Protein AF-A0A3M1S7E0-F1 (afdb_monomer_lite)

Foldseek 3Di:
DDPPWDKDKDFDDDPNDTQKIWIWTDDPLEIETFDIDGDQLPLVRVVVVVVVVCPDPRNVNRPYYDWFKDCPPVSVVVSCVVVPDDDDQDPVNDDDDDPPPDDVCVVVCSNHDIHTPDPPPPD

Structure (mmCIF, N/CA/C/O backbone):
data_AF-A0A3M1S7E0-F1
#
_entry.id   AF-A0A3M1S7E0-F1
#
loop_
_atom_site.group_PDB
_atom_site.id
_atom_site.type_symbol
_atom_site.label_atom_id
_atom_site.label_alt_id
_atom_site.label_comp_id
_atom_site.label_asym_id
_atom_site.label_entity_id
_atom_site.label_seq_id
_atom_site.pdbx_PDB_ins_code
_atom_site.Cartn_x
_atom_site.Cartn_y
_atom_site.Cartn_z
_atom_site.occupancy
_atom_site.B_iso_or_equiv
_atom_site.auth_seq_id
_atom_site.auth_comp_id
_atom_site.auth_asym_id
_atom_site.auth_atom_id
_atom_site.pdbx_PDB_model_num
ATOM 1 N N . LYS A 1 1 ? -11.035 -22.600 14.770 1.00 43.50 1 LYS A N 1
ATOM 2 C CA . LYS A 1 1 ? -11.452 -21.224 15.141 1.00 43.50 1 LYS A CA 1
ATOM 3 C C . LYS A 1 1 ? -10.585 -20.307 14.286 1.00 43.50 1 LYS A C 1
ATOM 5 O O . LYS A 1 1 ? -9.377 -20.382 14.447 1.00 43.50 1 LYS A O 1
ATOM 10 N N . ARG A 1 2 ? -11.151 -19.651 13.264 1.00 46.09 2 ARG A N 1
ATOM 11 C CA . ARG A 1 2 ? -10.384 -18.838 12.294 1.00 46.09 2 ARG A CA 1
ATOM 12 C C . ARG A 1 2 ? -9.802 -17.605 13.009 1.00 46.09 2 ARG A C 1
ATOM 14 O O . ARG A 1 2 ? -10.379 -17.224 14.028 1.00 46.09 2 ARG A O 1
ATOM 21 N N . PRO A 1 3 ? -8.715 -16.969 12.542 1.00 56.56 3 PRO A N 1
ATOM 22 C CA . PRO A 1 3 ? -8.311 -15.691 13.110 1.00 56.56 3 PRO A CA 1
ATOM 23 C C . PRO A 1 3 ? -9.375 -14.651 12.729 1.00 56.56 3 PRO A C 1
ATOM 25 O O . PRO A 1 3 ? -9.533 -14.319 11.557 1.00 56.56 3 PRO A O 1
ATOM 28 N N . ASP A 1 4 ? -10.135 -14.163 13.711 1.00 69.06 4 ASP A N 1
ATOM 29 C CA . ASP A 1 4 ? -11.241 -13.201 13.562 1.00 69.06 4 ASP A CA 1
ATOM 30 C C . ASP A 1 4 ? -10.739 -11.773 13.243 1.00 69.06 4 ASP A C 1
ATOM 32 O O . ASP A 1 4 ? -11.084 -10.793 13.907 1.00 69.06 4 ASP A O 1
ATOM 36 N N . ARG A 1 5 ? -9.863 -11.624 12.245 1.00 82.62 5 ARG A N 1
ATOM 37 C CA . ARG A 1 5 ? -9.345 -10.315 11.837 1.00 82.62 5 ARG A CA 1
ATOM 38 C C . ARG A 1 5 ? -10.363 -9.603 10.949 1.00 82.62 5 ARG A C 1
ATOM 40 O O . ARG A 1 5 ? -10.848 -10.144 9.957 1.00 82.62 5 ARG A O 1
ATOM 47 N N . LYS A 1 6 ? -10.669 -8.346 11.284 1.00 88.31 6 LYS A N 1
ATOM 48 C CA . LYS A 1 6 ? -11.485 -7.475 10.432 1.00 88.31 6 LYS A CA 1
ATOM 49 C C . LYS A 1 6 ? -10.600 -6.809 9.383 1.00 88.31 6 LYS A C 1
ATOM 51 O O . LYS A 1 6 ? -9.948 -5.802 9.664 1.00 88.31 6 LYS A O 1
ATOM 56 N N . TYR A 1 7 ? -10.598 -7.381 8.188 1.00 90.44 7 TYR A N 1
ATOM 57 C CA . TYR A 1 7 ? -9.869 -6.846 7.045 1.00 90.44 7 TYR A CA 1
ATOM 58 C C . TYR A 1 7 ? -10.616 -5.685 6.381 1.00 90.44 7 TYR A C 1
ATOM 60 O O . TYR A 1 7 ? -11.847 -5.647 6.342 1.00 90.44 7 TYR A O 1
ATOM 68 N N . ILE A 1 8 ? -9.849 -4.747 5.834 1.00 94.00 8 ILE A N 1
ATOM 69 C CA . ILE A 1 8 ? -10.311 -3.645 4.994 1.00 94.00 8 ILE A CA 1
ATOM 70 C C . ILE A 1 8 ? -9.594 -3.797 3.656 1.00 94.00 8 ILE A C 1
ATOM 72 O O . ILE A 1 8 ? -8.381 -3.617 3.580 1.00 94.00 8 ILE A O 1
ATOM 76 N N . SER A 1 9 ? -10.344 -4.152 2.616 1.00 95.06 9 SER A N 1
ATOM 77 C CA . SER A 1 9 ? -9.838 -4.211 1.245 1.00 95.06 9 SER A CA 1
ATOM 78 C C . SER A 1 9 ? -10.225 -2.934 0.513 1.00 95.06 9 SER A C 1
ATOM 80 O O . SER A 1 9 ? -11.377 -2.503 0.576 1.00 95.06 9 SER A O 1
ATOM 82 N N . LEU A 1 10 ? -9.254 -2.314 -0.148 1.00 96.75 10 LEU A N 1
ATOM 83 C CA . LEU A 1 10 ? -9.426 -1.069 -0.881 1.00 96.75 10 LEU A CA 1
ATOM 84 C C . LEU A 1 10 ? -8.827 -1.209 -2.272 1.00 96.75 10 LEU A C 1
ATOM 86 O O . LEU A 1 10 ? -7.788 -1.839 -2.451 1.00 96.75 10 LEU A O 1
ATOM 90 N N . SER A 1 11 ? -9.470 -0.583 -3.251 1.00 97.06 11 SER A N 1
ATOM 91 C CA . SER A 1 11 ? -8.967 -0.454 -4.617 1.00 97.06 11 SER A CA 1
ATOM 92 C C . SER A 1 11 ? -8.984 1.013 -5.020 1.00 97.06 11 SER A C 1
ATOM 94 O O . SER A 1 11 ? -9.922 1.736 -4.686 1.00 97.06 11 SER A O 1
ATOM 96 N N . VAL A 1 12 ? -7.961 1.450 -5.750 1.00 96.75 12 VAL A N 1
ATOM 97 C CA . VAL A 1 12 ? -7.8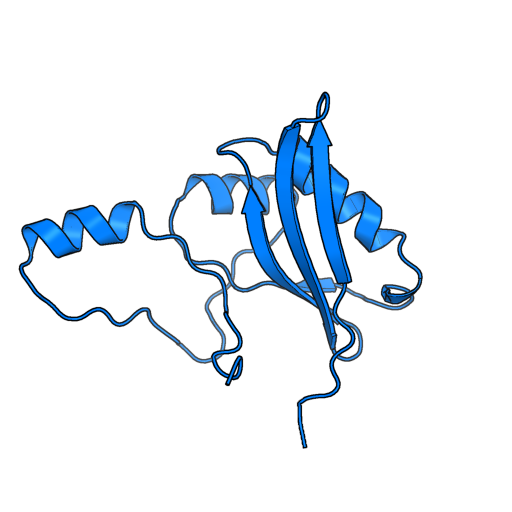92 2.793 -6.333 1.00 96.75 12 VAL A CA 1
ATOM 98 C C . VAL A 1 12 ? -8.188 2.689 -7.817 1.00 96.75 12 VAL A C 1
ATOM 100 O O . VAL A 1 12 ? -7.537 1.928 -8.537 1.00 96.75 12 VAL A O 1
ATOM 103 N N . LEU A 1 13 ? -9.169 3.467 -8.269 1.00 96.12 13 LEU A N 1
ATOM 104 C CA . LEU A 1 13 ? -9.548 3.550 -9.671 1.00 96.12 13 LEU A CA 1
ATOM 105 C C . LEU A 1 13 ? -9.175 4.913 -10.247 1.00 96.12 13 LEU A C 1
ATOM 107 O O . LEU A 1 13 ? -9.367 5.948 -9.611 1.00 96.12 13 LEU A O 1
ATOM 111 N N . LYS A 1 14 ? -8.707 4.920 -11.495 1.00 93.06 14 LYS A N 1
ATOM 112 C CA . LYS A 1 14 ? -8.509 6.134 -12.290 1.00 93.06 14 LYS A CA 1
ATOM 113 C C . LYS A 1 14 ? -9.181 5.927 -13.634 1.00 93.06 14 LYS A C 1
ATOM 115 O O . LYS A 1 14 ? -8.805 5.024 -14.367 1.00 93.06 14 LYS A O 1
ATOM 120 N N . ARG A 1 15 ? -10.180 6.761 -13.949 1.00 92.81 15 ARG A N 1
ATOM 121 C CA . ARG A 1 15 ? -10.978 6.648 -15.189 1.00 92.81 15 ARG A CA 1
ATOM 122 C C . ARG A 1 15 ? -11.558 5.236 -15.392 1.00 92.81 15 ARG A C 1
ATOM 124 O O . ARG A 1 15 ? -11.473 4.682 -16.478 1.00 92.81 15 ARG A O 1
ATOM 131 N N . SER A 1 16 ? -12.121 4.666 -14.326 1.00 92.19 16 SER A N 1
ATOM 132 C CA . SER A 1 16 ? -12.710 3.315 -14.300 1.00 92.19 16 SER A CA 1
ATOM 133 C C . SER A 1 16 ? -11.727 2.147 -14.470 1.00 92.19 16 SER A C 1
ATOM 135 O O . SER A 1 16 ? -12.163 1.002 -14.519 1.00 92.19 16 SER A O 1
ATOM 137 N N . GLU A 1 17 ? -10.416 2.397 -14.481 1.00 94.31 17 GLU A N 1
ATOM 138 C CA . GLU A 1 17 ? -9.386 1.353 -14.468 1.00 94.31 17 GLU A CA 1
ATOM 139 C C . GLU A 1 17 ? -8.789 1.190 -13.068 1.00 94.31 17 GLU A C 1
ATOM 141 O O . GLU A 1 17 ? -8.495 2.182 -12.394 1.00 94.31 17 GLU A O 1
ATOM 146 N N . ILE A 1 18 ? -8.568 -0.054 -12.634 1.00 95.06 18 ILE A N 1
ATOM 147 C CA . ILE A 1 18 ? -7.896 -0.350 -11.362 1.00 95.06 18 ILE A CA 1
ATOM 148 C C . ILE A 1 18 ? -6.408 -0.020 -11.498 1.00 95.06 18 ILE A C 1
ATOM 150 O O . ILE A 1 18 ? -5.705 -0.577 -12.338 1.00 95.06 18 ILE A O 1
ATOM 154 N N . ARG A 1 19 ? -5.924 0.877 -10.638 1.00 96.56 19 ARG A N 1
ATOM 155 C CA . ARG A 1 19 ? -4.516 1.303 -10.569 1.00 96.56 19 ARG A CA 1
ATOM 156 C C . ARG A 1 19 ? -3.747 0.611 -9.457 1.00 96.56 19 ARG A C 1
ATOM 158 O O . ARG A 1 19 ? -2.522 0.527 -9.507 1.00 96.56 19 ARG A O 1
ATOM 165 N N . GLY A 1 20 ? -4.467 0.103 -8.468 1.00 95.50 20 GLY A N 1
ATOM 166 C CA . GLY A 1 20 ? -3.917 -0.738 -7.428 1.00 95.50 20 GLY A CA 1
ATOM 167 C C . GLY A 1 20 ? -4.950 -1.109 -6.382 1.00 95.50 20 GLY A C 1
ATOM 168 O O . GLY A 1 20 ? -6.068 -0.589 -6.378 1.00 95.50 20 GLY A O 1
ATOM 169 N N . TRP A 1 21 ? -4.562 -2.015 -5.500 1.00 96.44 21 TRP A N 1
ATOM 170 C CA . TRP A 1 21 ? -5.364 -2.456 -4.374 1.00 96.44 21 TRP A CA 1
ATOM 171 C C . TRP A 1 21 ? -4.471 -2.797 -3.187 1.00 96.44 21 TRP A C 1
ATOM 173 O O . TRP A 1 21 ? -3.286 -3.091 -3.347 1.00 96.44 21 TRP A O 1
ATOM 183 N N . SER A 1 22 ? -5.062 -2.750 -1.998 1.00 95.81 22 SER A N 1
ATOM 184 C CA . SER A 1 22 ? -4.401 -3.111 -0.751 1.00 95.81 22 SER A CA 1
ATOM 185 C C . SER A 1 22 ? -5.373 -3.744 0.230 1.00 95.81 22 SER A C 1
ATOM 187 O O . SER A 1 22 ? -6.572 -3.448 0.223 1.00 95.81 22 SER A O 1
ATOM 189 N N . VAL A 1 23 ? -4.831 -4.562 1.123 1.00 94.31 23 VAL A N 1
ATOM 190 C CA . VAL A 1 23 ? -5.534 -5.126 2.271 1.00 94.31 23 VAL A CA 1
ATOM 191 C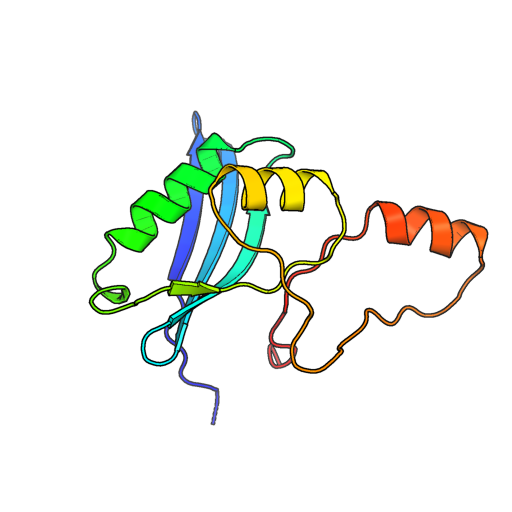 C . VAL A 1 23 ? -4.875 -4.639 3.553 1.00 94.31 23 VAL A C 1
ATOM 193 O O . VAL A 1 23 ? -3.658 -4.709 3.725 1.00 94.31 23 VAL A O 1
ATOM 196 N N . PHE A 1 24 ? -5.708 -4.165 4.473 1.00 94.25 24 PHE A N 1
ATOM 197 C CA . PHE A 1 24 ? -5.291 -3.714 5.790 1.00 94.25 24 PHE A CA 1
ATOM 198 C C . PHE A 1 24 ? -6.039 -4.469 6.878 1.00 94.25 24 PHE A C 1
ATOM 200 O O . PHE A 1 24 ? -7.199 -4.843 6.703 1.00 94.25 24 PHE A O 1
ATOM 207 N N . TYR A 1 25 ? -5.416 -4.625 8.035 1.00 92.94 25 TYR A N 1
ATOM 208 C CA . TYR A 1 25 ? -6.108 -5.007 9.260 1.00 92.94 25 TYR A CA 1
ATOM 209 C C . TYR A 1 25 ? -5.477 -4.296 10.451 1.00 92.94 25 TYR A C 1
ATOM 211 O O . TYR A 1 25 ? -4.332 -3.853 10.406 1.00 92.94 25 TYR A O 1
ATOM 219 N N . ARG A 1 26 ? -6.243 -4.147 11.529 1.00 92.38 26 ARG A N 1
ATOM 220 C CA . ARG A 1 26 ? -5.748 -3.519 12.753 1.00 92.38 26 ARG A CA 1
ATOM 221 C C . ARG A 1 26 ? -5.169 -4.565 13.697 1.00 92.38 26 ARG A C 1
ATOM 223 O O . ARG A 1 26 ? -5.814 -5.579 13.952 1.00 92.38 26 ARG A O 1
ATOM 230 N N . GLU A 1 27 ? -4.020 -4.255 14.281 1.00 91.00 27 GLU A N 1
ATOM 231 C CA . GLU A 1 27 ? -3.397 -5.031 15.351 1.00 91.00 27 GLU A CA 1
ATOM 232 C C . GLU A 1 27 ? -2.994 -4.070 16.479 1.00 91.00 27 GLU A C 1
ATOM 234 O O . GLU A 1 27 ? -2.027 -3.321 16.374 1.00 91.00 27 GLU A O 1
ATOM 239 N N . GLY A 1 28 ? -3.809 -4.008 17.54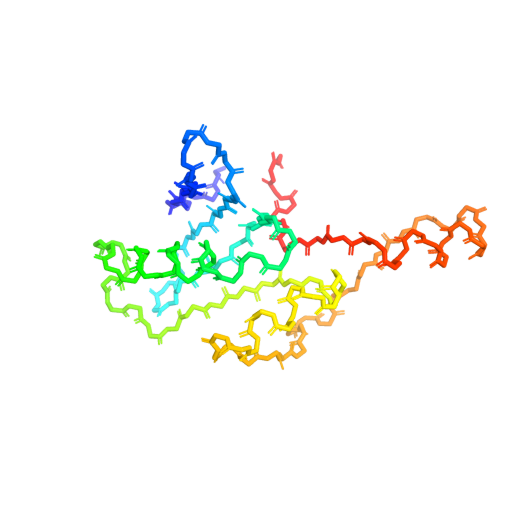0 1.00 91.38 28 GLY A N 1
ATOM 240 C CA . GLY A 1 28 ? -3.597 -3.077 18.653 1.00 91.38 28 GLY A CA 1
ATOM 241 C C . GLY A 1 28 ? -3.660 -1.601 18.237 1.00 91.38 28 GLY A C 1
ATOM 242 O O . GLY A 1 28 ? -4.707 -1.097 17.815 1.00 91.38 28 GLY A O 1
ATOM 243 N N . ASP A 1 29 ? -2.544 -0.898 18.401 1.00 94.25 29 ASP A N 1
ATOM 244 C CA . ASP A 1 29 ? -2.325 0.504 18.031 1.00 94.25 29 ASP A CA 1
ATOM 245 C C . ASP A 1 29 ? -1.662 0.663 16.653 1.00 94.25 29 ASP A C 1
ATOM 247 O O . ASP A 1 29 ? -1.265 1.769 16.281 1.00 94.25 29 ASP A O 1
ATOM 251 N N . LYS A 1 30 ? -1.557 -0.420 15.881 1.00 94.06 30 LYS A N 1
ATOM 252 C CA . LYS A 1 30 ? -0.970 -0.428 14.545 1.00 94.06 30 LYS A CA 1
ATOM 253 C C . LYS A 1 30 ? -1.995 -0.795 13.487 1.00 94.06 30 LYS A C 1
ATOM 255 O O . LYS A 1 30 ? -2.935 -1.561 13.727 1.00 94.06 30 LYS A O 1
ATOM 260 N N . LEU A 1 31 ? -1.788 -0.265 12.290 1.00 95.06 31 LEU A N 1
ATOM 261 C CA . LEU A 1 31 ? -2.449 -0.745 11.089 1.00 95.06 31 LEU A CA 1
ATOM 262 C C . LEU A 1 31 ? -1.448 -1.568 10.287 1.00 95.06 31 LEU A C 1
ATOM 264 O O . LEU A 1 31 ? -0.449 -1.037 9.806 1.00 95.06 31 LEU A O 1
ATOM 268 N N . VAL A 1 32 ? -1.734 -2.852 10.126 1.00 93.69 32 VAL A N 1
ATOM 269 C CA . VAL A 1 32 ? -0.936 -3.725 9.279 1.00 93.69 32 VAL A CA 1
ATOM 270 C C . VAL A 1 32 ? -1.425 -3.588 7.845 1.00 93.69 32 VAL A C 1
ATOM 272 O O . VAL A 1 32 ? -2.599 -3.812 7.548 1.00 93.69 32 VAL A O 1
ATOM 275 N N . TRP A 1 33 ? -0.511 -3.213 6.962 1.00 94.25 33 TRP A N 1
ATOM 276 C CA . TRP A 1 33 ? -0.655 -3.254 5.520 1.00 94.25 33 TRP A CA 1
ATOM 277 C C . TRP A 1 33 ? -0.113 -4.599 5.035 1.00 94.25 33 TRP A C 1
ATOM 279 O O . TRP A 1 33 ? 1.097 -4.821 5.004 1.00 94.25 33 TRP A O 1
ATOM 289 N N . GLY A 1 34 ? -1.034 -5.518 4.750 1.00 90.69 34 GLY A N 1
ATOM 290 C CA . GLY A 1 34 ? -0.713 -6.857 4.266 1.00 90.69 34 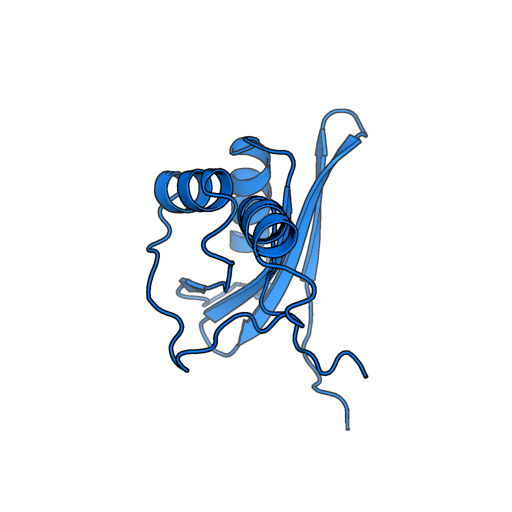GLY A CA 1
ATOM 291 C C . GLY A 1 34 ? -0.419 -6.818 2.774 1.00 90.69 34 GLY A C 1
ATOM 292 O O . GLY A 1 34 ? 0.594 -6.274 2.336 1.00 90.69 34 GLY A O 1
ATOM 293 N N . ASP A 1 35 ? -1.336 -7.367 1.986 1.00 89.31 35 ASP A N 1
ATOM 294 C CA . ASP A 1 35 ? -1.183 -7.398 0.539 1.00 89.31 35 ASP A CA 1
ATOM 295 C C . ASP A 1 35 ? -1.365 -6.014 -0.084 1.00 89.31 35 ASP A C 1
ATOM 297 O O . ASP A 1 35 ? -2.189 -5.199 0.342 1.00 89.31 35 ASP A O 1
ATOM 301 N N . ALA A 1 36 ? -0.572 -5.758 -1.115 1.00 92.06 36 ALA A N 1
ATOM 302 C CA . ALA A 1 36 ? -0.573 -4.537 -1.897 1.00 92.06 36 ALA A CA 1
ATOM 303 C C . ALA A 1 36 ? -0.223 -4.911 -3.330 1.00 92.06 36 ALA A C 1
ATOM 305 O O . ALA A 1 36 ? 0.652 -5.740 -3.535 1.00 92.06 36 ALA A O 1
ATOM 306 N N . LEU A 1 37 ? -0.858 -4.301 -4.322 1.00 91.94 37 LEU A N 1
ATOM 307 C CA . LEU A 1 37 ? -0.426 -4.398 -5.711 1.00 91.94 37 LEU A CA 1
ATOM 308 C C . LEU A 1 37 ? -0.799 -3.108 -6.422 1.00 91.94 37 LEU A C 1
ATOM 310 O O . LEU A 1 37 ? -1.966 -2.732 -6.458 1.00 91.94 37 LEU A O 1
ATOM 314 N N . PHE A 1 38 ? 0.191 -2.441 -7.005 1.00 93.62 38 PHE A N 1
ATOM 315 C CA . PHE A 1 38 ? 0.011 -1.162 -7.685 1.00 93.62 38 PHE A CA 1
ATOM 316 C C . PHE A 1 38 ? 0.664 -1.185 -9.051 1.00 93.62 38 PHE A C 1
ATOM 318 O O . PHE A 1 38 ? 1.659 -1.877 -9.282 1.00 93.62 38 PHE A O 1
ATOM 325 N N . GLN A 1 39 ? 0.135 -0.366 -9.951 1.00 92.56 39 GLN A N 1
ATOM 326 C CA . GLN A 1 39 ? 0.800 -0.093 -11.204 1.00 92.56 39 GLN A CA 1
ATOM 327 C C . GLN A 1 39 ? 2.189 0.502 -10.948 1.00 92.56 39 GLN A C 1
ATOM 329 O O . GLN A 1 39 ? 2.376 1.401 -10.126 1.00 92.56 39 GLN A O 1
ATOM 334 N N . ARG A 1 40 ? 3.182 -0.012 -11.679 1.00 91.69 40 ARG A N 1
ATOM 335 C CA . ARG A 1 40 ? 4.583 0.395 -11.547 1.00 91.69 40 ARG A CA 1
ATOM 336 C C . ARG A 1 40 ? 4.726 1.917 -11.636 1.00 91.69 40 ARG A C 1
ATOM 338 O O . ARG A 1 40 ? 4.346 2.519 -12.636 1.00 91.69 40 ARG A O 1
ATOM 345 N N . GLY A 1 41 ? 5.339 2.508 -10.611 1.00 88.94 41 GLY A N 1
ATOM 346 C CA . GLY A 1 41 ? 5.623 3.946 -10.549 1.00 88.94 41 GLY A CA 1
ATOM 347 C C . GLY A 1 41 ? 4.433 4.832 -10.162 1.00 88.94 41 GLY A C 1
ATOM 348 O O . GLY A 1 41 ? 4.609 6.043 -10.043 1.00 88.94 41 GLY A O 1
ATOM 349 N N . ASP A 1 42 ? 3.248 4.264 -9.926 1.00 93.62 42 ASP A N 1
ATOM 350 C CA . ASP A 1 42 ? 2.034 5.012 -9.584 1.00 93.62 42 ASP A CA 1
ATOM 351 C C . ASP A 1 42 ? 2.024 5.418 -8.100 1.00 93.62 42 ASP A C 1
ATOM 353 O O . ASP A 1 42 ? 1.326 4.847 -7.264 1.00 93.62 42 ASP A O 1
ATOM 357 N N . THR A 1 43 ? 2.862 6.403 -7.764 1.00 96.06 43 THR A N 1
ATOM 358 C CA . THR A 1 43 ? 2.979 6.935 -6.393 1.00 96.06 43 THR A CA 1
ATOM 359 C C . THR A 1 43 ? 1.660 7.541 -5.915 1.00 96.06 43 THR A C 1
ATOM 361 O O . THR A 1 43 ? 1.298 7.378 -4.753 1.00 96.06 43 THR A O 1
ATOM 364 N N . ASP A 1 44 ? 0.924 8.205 -6.808 1.00 96.25 44 ASP A N 1
ATOM 365 C CA . ASP A 1 44 ? -0.313 8.907 -6.465 1.00 96.25 44 ASP A CA 1
ATOM 366 C C . ASP A 1 44 ? -1.383 7.937 -5.964 1.00 96.25 44 ASP A C 1
ATOM 368 O O . ASP A 1 44 ? -2.013 8.197 -4.943 1.00 96.25 44 ASP A O 1
ATOM 372 N N . SER A 1 45 ? -1.540 6.783 -6.621 1.00 96.38 45 SER A N 1
ATOM 373 C CA . SER A 1 45 ? -2.508 5.767 -6.191 1.00 96.38 45 SER A CA 1
ATOM 374 C C . SER A 1 45 ? -2.163 5.184 -4.818 1.00 96.38 45 SER A C 1
ATOM 376 O O . SER A 1 45 ? -3.056 4.908 -4.016 1.00 96.38 45 SER A O 1
ATOM 378 N N . VAL A 1 46 ? -0.872 5.040 -4.510 1.00 96.69 46 VAL A N 1
ATOM 379 C CA . VAL A 1 46 ? -0.419 4.606 -3.182 1.00 96.69 46 VAL A CA 1
ATOM 380 C C . VAL A 1 46 ? -0.719 5.671 -2.126 1.00 96.69 46 VAL A C 1
ATOM 382 O O . VAL A 1 46 ? -1.223 5.363 -1.049 1.00 96.69 46 VAL A O 1
ATOM 385 N N . VAL A 1 47 ? -0.456 6.942 -2.426 1.00 96.88 47 VAL A N 1
ATOM 386 C CA . VAL A 1 47 ? -0.776 8.042 -1.507 1.00 96.88 47 VAL A CA 1
ATOM 387 C C . VAL A 1 47 ? -2.283 8.144 -1.279 1.00 96.88 47 VAL A C 1
ATOM 389 O O . VAL A 1 47 ? -2.709 8.373 -0.149 1.00 96.88 47 VAL A O 1
ATOM 392 N N . GLU A 1 48 ? -3.096 7.942 -2.315 1.00 96.88 48 GLU A N 1
ATOM 393 C CA . GLU A 1 48 ? -4.553 8.031 -2.217 1.00 96.88 48 GLU A CA 1
ATOM 394 C C . GLU A 1 48 ? -5.131 6.957 -1.293 1.00 96.88 48 GLU A C 1
ATOM 396 O O . GLU A 1 48 ? -5.912 7.274 -0.393 1.00 96.88 48 GLU A O 1
ATOM 401 N N . ILE A 1 49 ? -4.697 5.697 -1.446 1.00 96.88 49 ILE A N 1
ATOM 402 C CA . ILE A 1 49 ? -5.172 4.613 -0.575 1.00 96.88 49 ILE A CA 1
ATOM 403 C C . ILE A 1 49 ? -4.769 4.867 0.881 1.00 96.88 49 ILE A C 1
ATOM 405 O O . ILE A 1 49 ? -5.563 4.638 1.795 1.00 96.88 49 ILE A O 1
ATOM 409 N N . LEU A 1 50 ? -3.554 5.388 1.096 1.00 96.69 50 LEU A N 1
ATOM 410 C CA . LEU A 1 50 ? -3.032 5.685 2.426 1.00 96.69 50 LEU A CA 1
ATOM 411 C C . LEU A 1 50 ? -3.755 6.871 3.065 1.00 96.69 50 LEU A C 1
ATOM 413 O O . LEU A 1 50 ? -4.079 6.831 4.253 1.00 96.69 50 LEU A O 1
ATOM 417 N N . ARG A 1 51 ? -4.071 7.908 2.285 1.00 95.81 51 ARG A N 1
ATOM 418 C CA . ARG A 1 51 ? -4.888 9.037 2.740 1.00 95.81 51 ARG A CA 1
ATOM 419 C C . ARG A 1 51 ? -6.276 8.561 3.153 1.00 95.81 51 ARG A C 1
ATOM 421 O O . ARG A 1 51 ? -6.726 8.891 4.250 1.00 95.81 51 ARG A O 1
ATOM 428 N N . TYR A 1 52 ? -6.922 7.752 2.313 1.00 96.56 52 TYR A N 1
ATOM 429 C CA . TYR A 1 52 ? -8.243 7.209 2.608 1.00 96.56 52 TYR A CA 1
ATOM 430 C C . TYR A 1 52 ? -8.225 6.379 3.896 1.00 96.56 52 TYR A C 1
ATOM 432 O O . TYR A 1 52 ? -8.989 6.666 4.822 1.00 96.56 52 TYR A O 1
ATOM 440 N N . ILE A 1 53 ? -7.321 5.397 4.007 1.00 96.19 53 ILE A N 1
ATOM 441 C CA . ILE A 1 53 ? -7.294 4.507 5.175 1.00 96.19 53 ILE A CA 1
ATOM 442 C C . ILE A 1 53 ? -6.945 5.265 6.463 1.00 96.19 53 ILE A C 1
ATOM 444 O O . ILE A 1 53 ? -7.504 4.969 7.516 1.00 96.19 53 ILE A O 1
ATOM 448 N N . SER A 1 54 ? -6.114 6.307 6.385 1.00 93.75 54 SER A N 1
ATOM 449 C CA . SER A 1 54 ? -5.769 7.152 7.540 1.00 93.75 54 SER A CA 1
ATOM 450 C C . SER A 1 54 ? -6.970 7.918 8.105 1.00 93.75 54 SER A C 1
ATOM 452 O O . SER A 1 54 ? -6.985 8.247 9.286 1.00 93.75 54 SER A O 1
ATOM 454 N N . SER A 1 55 ? -7.995 8.175 7.286 1.00 94.00 55 SER A N 1
ATOM 455 C CA . SER A 1 55 ? -9.258 8.797 7.716 1.00 94.00 55 SER A CA 1
ATOM 456 C C . SER A 1 55 ? -10.343 7.787 8.118 1.00 94.00 55 SER A C 1
ATOM 458 O O . SER A 1 55 ? -11.405 8.168 8.611 1.00 94.00 55 SER A O 1
ATOM 460 N N . HIS A 1 56 ? -10.098 6.492 7.910 1.00 94.62 56 HIS A N 1
ATOM 461 C CA . HIS A 1 56 ? -11.093 5.449 8.120 1.00 94.62 56 HIS A CA 1
ATOM 462 C C . HIS A 1 56 ? -11.390 5.251 9.621 1.00 94.62 56 HIS A C 1
ATOM 464 O O . HIS A 1 56 ? -10.463 5.145 10.417 1.00 94.62 56 HIS A O 1
ATOM 470 N N . PRO A 1 57 ? -12.650 5.075 10.064 1.00 92.62 57 PRO A N 1
ATOM 471 C CA . PRO A 1 57 ? -12.967 4.915 11.492 1.00 92.62 57 PRO A CA 1
ATOM 472 C C . PRO A 1 57 ? -12.182 3.802 12.211 1.00 92.62 57 PRO A C 1
ATOM 474 O O . PRO A 1 57 ? -11.840 3.924 13.386 1.00 92.62 57 PRO A O 1
ATOM 477 N N . HIS A 1 58 ? -11.848 2.725 11.495 1.00 87.62 58 HIS A N 1
ATOM 478 C CA . HIS A 1 58 ? -11.032 1.624 12.024 1.00 87.62 58 HIS A CA 1
ATOM 479 C C . HIS A 1 58 ? -9.584 2.000 12.368 1.00 87.62 58 HIS A C 1
ATOM 481 O O . HIS A 1 58 ? -8.974 1.299 13.177 1.00 87.62 58 HIS A O 1
ATOM 487 N N . THR A 1 59 ? -9.054 3.102 11.835 1.00 91.62 59 THR A N 1
ATOM 488 C CA . THR A 1 59 ? -7.694 3.579 12.125 1.00 91.62 59 THR A CA 1
ATOM 489 C C . THR A 1 59 ? -7.644 4.603 13.256 1.00 91.62 59 THR A C 1
ATOM 491 O O . THR A 1 59 ? -6.564 5.055 13.631 1.00 91.62 59 THR A O 1
ATOM 494 N N . LYS A 1 60 ? -8.777 4.923 13.901 1.00 93.44 60 LYS A N 1
ATOM 495 C CA . LYS A 1 60 ? -8.781 5.809 15.072 1.00 93.44 60 LYS A CA 1
ATOM 496 C C . LYS A 1 60 ? -7.883 5.250 16.185 1.00 93.44 60 LYS A C 1
ATOM 498 O O . LYS A 1 60 ? -8.109 4.143 16.684 1.00 93.44 60 LYS A O 1
ATOM 503 N N . GLY A 1 61 ? -6.889 6.038 16.592 1.00 94.62 61 GLY A N 1
ATOM 504 C CA . GLY A 1 61 ? -5.910 5.665 17.617 1.00 94.62 61 GLY A CA 1
ATOM 505 C C . GLY A 1 61 ? -4.763 4.780 17.118 1.00 94.62 61 GLY A C 1
ATOM 506 O O . GLY A 1 61 ? -3.971 4.323 17.935 1.00 94.62 61 GLY A O 1
ATOM 507 N N . VAL A 1 62 ? -4.667 4.529 15.809 1.00 96.31 62 VAL A N 1
ATOM 508 C CA . VAL A 1 62 ? -3.474 3.922 15.211 1.00 96.31 62 VAL A CA 1
ATOM 509 C C . VAL A 1 62 ? -2.322 4.929 15.248 1.00 96.31 62 VAL A C 1
ATOM 511 O O . VAL A 1 62 ? -2.505 6.092 14.894 1.00 96.31 62 VAL A O 1
ATOM 514 N N . ARG A 1 63 ? -1.135 4.485 15.669 1.00 96.12 63 ARG A N 1
ATOM 515 C CA . ARG A 1 63 ? 0.088 5.302 15.734 1.00 96.12 63 ARG A CA 1
ATOM 516 C C . ARG A 1 63 ? 0.986 5.147 14.513 1.00 96.12 63 ARG A C 1
ATOM 518 O O . ARG A 1 63 ? 1.728 6.069 14.191 1.00 96.12 63 ARG A O 1
ATOM 525 N N . CYS A 1 64 ? 0.944 3.992 13.855 1.00 94.69 64 CYS A N 1
ATOM 526 C CA . CYS A 1 64 ? 1.748 3.721 12.671 1.00 94.69 64 CYS A CA 1
ATOM 527 C C . CYS A 1 64 ? 1.065 2.736 11.719 1.00 94.69 64 CYS A C 1
ATOM 529 O O . CYS A 1 64 ? 0.216 1.932 12.114 1.00 94.69 64 CYS A O 1
ATOM 531 N N . ILE A 1 65 ? 1.476 2.811 10.455 1.00 95.12 65 ILE A N 1
ATOM 532 C CA . ILE A 1 65 ? 1.191 1.803 9.441 1.00 95.12 65 ILE A CA 1
ATOM 533 C C . ILE A 1 65 ? 2.479 1.011 9.242 1.00 95.12 65 ILE A C 1
ATOM 535 O O . ILE A 1 65 ? 3.528 1.606 9.002 1.00 95.12 65 ILE A O 1
ATOM 539 N N . GLU A 1 66 ? 2.404 -0.310 9.339 1.00 93.50 66 GLU A N 1
ATOM 540 C CA . GLU A 1 66 ? 3.534 -1.200 9.068 1.00 93.50 66 GLU A CA 1
ATOM 541 C C . GLU A 1 66 ? 3.140 -2.251 8.040 1.00 93.50 66 GLU A C 1
ATOM 543 O O . GLU A 1 66 ? 1.987 -2.664 7.976 1.00 93.50 66 GLU A O 1
ATOM 548 N N . GLY A 1 67 ? 4.086 -2.671 7.213 1.00 90.56 67 GLY A N 1
ATOM 549 C CA . GLY A 1 67 ? 3.845 -3.647 6.165 1.00 90.56 67 GLY A CA 1
ATOM 550 C C . GLY A 1 67 ? 5.119 -4.395 5.833 1.00 90.56 67 GLY A C 1
ATOM 551 O O . GLY A 1 67 ? 6.224 -3.941 6.134 1.00 90.56 67 GLY A O 1
ATOM 552 N N . TRP A 1 68 ? 4.947 -5.558 5.227 1.00 87.81 68 TRP A N 1
ATOM 553 C CA . TRP A 1 68 ? 6.035 -6.478 4.940 1.00 87.81 68 TRP A CA 1
ATOM 554 C C . TRP A 1 68 ? 6.073 -6.707 3.443 1.00 87.81 68 TRP A C 1
ATOM 556 O O . TRP A 1 68 ? 5.256 -7.445 2.889 1.00 87.81 68 TRP A O 1
ATOM 566 N N . PHE A 1 69 ? 7.021 -6.038 2.804 1.00 85.81 69 PHE A N 1
ATOM 567 C CA . PHE A 1 69 ? 7.201 -6.071 1.366 1.00 85.81 69 PHE A CA 1
ATOM 568 C C . PHE A 1 69 ? 8.575 -6.627 1.046 1.00 85.81 69 PHE A C 1
ATOM 570 O O . PHE A 1 69 ? 9.559 -6.337 1.730 1.00 85.81 69 PHE A O 1
ATOM 577 N N . SER A 1 70 ? 8.643 -7.421 -0.012 1.00 78.19 70 SER A N 1
ATOM 578 C CA . SER A 1 70 ? 9.909 -7.874 -0.552 1.00 78.19 70 SER A CA 1
ATOM 579 C C . SER A 1 70 ? 10.788 -6.699 -0.983 1.00 78.19 70 SER A C 1
ATOM 581 O O . SER A 1 70 ? 10.308 -5.684 -1.482 1.00 78.19 70 SER A O 1
ATOM 583 N N . GLU A 1 71 ? 12.110 -6.862 -0.863 1.00 77.69 71 GLU A N 1
ATOM 584 C CA . GLU A 1 71 ? 13.083 -5.858 -1.329 1.00 77.69 71 GLU A CA 1
ATOM 585 C C . GLU A 1 71 ? 12.957 -5.574 -2.841 1.00 77.69 71 GLU A C 1
ATOM 587 O O . GLU A 1 71 ? 13.374 -4.537 -3.363 1.00 77.69 71 GLU A O 1
ATOM 592 N N . ARG A 1 72 ? 12.372 -6.530 -3.563 1.00 79.69 72 ARG A N 1
ATOM 593 C CA . ARG A 1 72 ? 12.129 -6.469 -4.996 1.00 79.69 72 ARG A CA 1
ATOM 594 C C . ARG A 1 72 ? 10.626 -6.394 -5.265 1.00 79.69 72 ARG A C 1
ATOM 596 O O . ARG A 1 72 ? 9.861 -7.019 -4.545 1.00 79.69 72 ARG A O 1
ATOM 603 N N . PRO A 1 73 ? 10.195 -5.663 -6.298 1.00 82.06 73 PRO A N 1
ATOM 604 C CA . PRO A 1 73 ? 11.008 -4.840 -7.180 1.00 82.06 73 PRO A CA 1
ATOM 605 C C . PRO A 1 73 ? 11.386 -3.504 -6.513 1.00 82.06 73 PRO A C 1
ATOM 607 O O . PRO A 1 73 ? 10.590 -2.899 -5.804 1.00 82.06 73 PRO A O 1
ATOM 610 N N . GLN A 1 74 ? 12.585 -2.990 -6.810 1.00 86.38 74 GLN A N 1
ATOM 611 C CA . GLN A 1 74 ? 13.134 -1.786 -6.158 1.00 86.38 74 GLN A CA 1
ATOM 612 C C . GLN A 1 74 ? 12.267 -0.529 -6.317 1.00 86.38 74 GLN A C 1
ATOM 614 O O . GLN A 1 74 ? 12.307 0.361 -5.470 1.00 86.38 74 GLN A O 1
ATOM 619 N N . TRP A 1 75 ? 11.472 -0.442 -7.390 1.00 89.44 75 TRP A N 1
ATOM 620 C CA . TRP A 1 75 ? 10.584 0.702 -7.598 1.00 89.44 75 TRP A CA 1
ATOM 621 C C . TRP A 1 75 ? 9.536 0.823 -6.487 1.00 89.44 75 TRP A C 1
ATOM 623 O O . TRP A 1 75 ? 9.156 1.941 -6.153 1.00 89.44 75 TRP A O 1
ATOM 633 N N . TRP A 1 76 ? 9.094 -0.298 -5.903 1.00 91.81 76 TRP A N 1
ATOM 634 C CA . TRP A 1 76 ? 8.120 -0.297 -4.814 1.00 91.81 76 TRP A CA 1
ATOM 635 C C . TRP A 1 76 ? 8.717 0.336 -3.560 1.00 91.81 76 TRP A C 1
ATOM 637 O O . TRP A 1 76 ? 8.170 1.297 -3.026 1.00 91.81 76 TRP A O 1
ATOM 647 N N . ASN A 1 77 ? 9.914 -0.106 -3.179 1.00 91.38 77 ASN A N 1
ATOM 648 C CA . ASN A 1 77 ? 10.673 0.484 -2.078 1.00 91.38 77 ASN A CA 1
ATOM 649 C C . ASN A 1 77 ? 10.958 1.970 -2.308 1.00 91.38 77 ASN A C 1
ATOM 651 O O . ASN A 1 77 ? 10.813 2.770 -1.389 1.00 91.38 77 ASN A O 1
ATOM 655 N N . GLY A 1 78 ? 11.280 2.356 -3.546 1.00 93.38 78 GLY A N 1
ATOM 656 C CA . GLY A 1 78 ? 11.439 3.760 -3.921 1.00 93.38 78 GLY A CA 1
ATOM 657 C C . GLY A 1 78 ? 10.182 4.596 -3.659 1.00 93.38 78 GLY A C 1
ATOM 658 O O . GLY A 1 78 ? 10.288 5.709 -3.145 1.00 93.38 78 GLY A O 1
ATOM 659 N N . ILE A 1 79 ? 8.992 4.058 -3.951 1.00 94.81 79 ILE A N 1
ATOM 660 C CA . ILE A 1 79 ? 7.720 4.712 -3.615 1.00 94.81 79 ILE A CA 1
ATOM 661 C C . ILE A 1 79 ? 7.547 4.799 -2.096 1.00 94.81 79 ILE A C 1
ATOM 663 O O . ILE A 1 79 ? 7.294 5.889 -1.590 1.00 94.81 79 ILE A O 1
ATOM 667 N N . LEU A 1 80 ? 7.724 3.690 -1.369 1.00 94.75 80 LEU A N 1
ATOM 668 C CA . LEU A 1 80 ? 7.546 3.638 0.087 1.00 94.75 80 LEU A CA 1
ATOM 669 C C . LEU A 1 80 ? 8.453 4.638 0.819 1.00 94.75 80 LEU A C 1
ATOM 671 O O . LEU A 1 80 ? 7.983 5.397 1.666 1.00 94.75 80 LEU A O 1
ATOM 675 N N . THR A 1 81 ? 9.733 4.711 0.452 1.00 94.50 81 THR A N 1
ATOM 676 C CA . THR A 1 81 ? 10.660 5.695 1.022 1.00 94.50 81 THR A CA 1
ATOM 677 C C . THR A 1 81 ? 10.248 7.124 0.674 1.00 94.50 81 THR A C 1
ATOM 679 O O . THR A 1 81 ? 10.241 7.987 1.550 1.00 94.50 81 THR A O 1
ATOM 682 N N . LYS A 1 82 ? 9.848 7.388 -0.578 1.00 95.12 82 LYS A N 1
ATOM 683 C CA . LYS A 1 82 ? 9.423 8.726 -1.021 1.00 95.12 82 LYS A CA 1
ATOM 684 C C . LYS A 1 82 ? 8.198 9.240 -0.260 1.00 95.12 82 LYS A C 1
ATOM 686 O O . LYS A 1 82 ? 8.100 10.440 -0.022 1.00 95.12 82 LYS A O 1
ATOM 691 N N . ILE A 1 83 ? 7.280 8.353 0.118 1.00 94.75 83 ILE A N 1
ATOM 692 C CA . ILE A 1 83 ? 6.065 8.709 0.869 1.00 94.75 83 ILE A CA 1
ATOM 693 C C . ILE A 1 83 ? 6.259 8.659 2.397 1.00 94.75 83 ILE A C 1
ATOM 695 O O . ILE A 1 83 ? 5.304 8.884 3.135 1.00 94.75 83 ILE A O 1
ATOM 699 N N . GLY A 1 84 ? 7.482 8.399 2.878 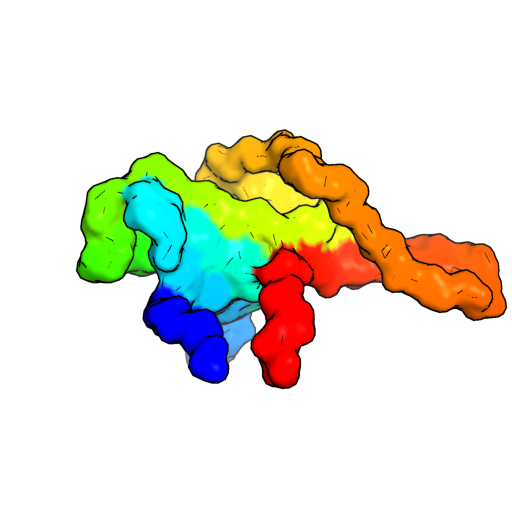1.00 95.25 84 GLY A N 1
ATOM 700 C CA . GLY A 1 84 ? 7.861 8.541 4.288 1.00 95.25 84 GLY A CA 1
ATOM 701 C C . GLY A 1 84 ? 7.953 7.246 5.100 1.00 95.25 84 GLY A C 1
ATOM 702 O O . GLY A 1 84 ? 8.195 7.321 6.306 1.00 95.25 84 GLY A O 1
ATOM 703 N N . PHE A 1 85 ? 7.802 6.065 4.487 1.00 95.50 85 PHE A N 1
ATOM 704 C CA . PHE A 1 85 ? 8.066 4.803 5.185 1.00 95.50 85 PHE A CA 1
ATOM 705 C C . PHE A 1 85 ? 9.567 4.595 5.388 1.00 95.50 85 PHE A C 1
ATOM 707 O O . PHE A 1 85 ? 10.395 4.905 4.526 1.00 95.50 85 PHE A O 1
ATOM 714 N N . ARG A 1 86 ? 9.906 4.003 6.533 1.00 94.00 86 ARG A N 1
ATOM 715 C CA . ARG A 1 86 ? 11.251 3.515 6.833 1.00 94.00 86 ARG A CA 1
ATOM 716 C C . ARG A 1 86 ? 11.308 2.031 6.505 1.00 94.00 86 ARG A C 1
ATOM 718 O O . ARG A 1 86 ? 10.427 1.280 6.909 1.00 94.00 86 ARG A O 1
ATOM 725 N N . ILE A 1 87 ? 12.328 1.633 5.755 1.00 89.25 87 ILE A N 1
ATOM 726 C CA . ILE A 1 87 ? 12.576 0.227 5.443 1.00 89.25 87 ILE A CA 1
ATOM 727 C C . ILE A 1 87 ? 13.473 -0.323 6.545 1.00 89.25 87 ILE A C 1
ATOM 729 O O . ILE A 1 87 ? 14.584 0.166 6.745 1.00 89.25 87 ILE A O 1
ATOM 733 N N . GLU A 1 88 ? 12.981 -1.332 7.251 1.00 87.69 88 GLU A N 1
ATOM 734 C CA . GLU A 1 88 ? 13.712 -2.037 8.300 1.00 87.69 88 GLU A CA 1
ATOM 735 C C . GLU A 1 88 ? 13.848 -3.520 7.936 1.00 87.69 88 GLU A C 1
ATOM 737 O O . GLU A 1 88 ? 13.176 -4.020 7.029 1.00 87.69 88 GLU A O 1
ATOM 742 N N . LYS A 1 89 ? 14.765 -4.225 8.609 1.00 79.69 89 LYS A N 1
ATOM 743 C CA . LYS A 1 89 ? 14.902 -5.676 8.434 1.00 79.69 89 LYS A CA 1
ATOM 744 C C . LYS A 1 89 ? 13.647 -6.373 8.939 1.00 79.69 89 LYS A C 1
ATOM 746 O O . LYS A 1 89 ? 13.051 -5.912 9.899 1.00 79.69 89 LYS A O 1
ATOM 751 N N . GLU A 1 90 ? 13.307 -7.500 8.323 1.00 72.94 90 GLU A N 1
ATOM 752 C CA . GLU A 1 90 ? 12.244 -8.404 8.769 1.00 72.94 90 GLU A CA 1
ATOM 753 C C . GLU A 1 90 ? 12.550 -8.872 10.228 1.00 72.94 90 GLU A C 1
ATOM 755 O O . GLU A 1 90 ? 13.618 -9.454 10.439 1.00 72.94 90 GLU A O 1
ATOM 760 N N . PRO A 1 91 ? 11.700 -8.590 11.250 1.00 69.56 91 PRO A N 1
ATOM 761 C CA . PRO A 1 91 ? 11.948 -8.970 12.649 1.00 69.56 91 PRO A CA 1
ATOM 762 C C . PRO A 1 91 ? 12.278 -10.437 12.962 1.00 69.56 91 PRO A C 1
ATOM 764 O O . PRO A 1 91 ? 12.951 -10.699 13.956 1.00 69.56 91 PRO A O 1
ATOM 767 N N . ASN A 1 92 ? 11.797 -11.390 12.168 1.00 69.38 92 ASN A N 1
ATOM 768 C CA . ASN A 1 92 ? 11.964 -12.832 12.378 1.00 69.38 92 ASN A CA 1
ATOM 769 C C . ASN A 1 92 ? 13.053 -13.446 11.473 1.00 69.38 92 ASN A C 1
ATOM 771 O O . ASN A 1 92 ? 13.177 -14.667 11.393 1.00 69.38 92 ASN A O 1
ATOM 775 N N . ASN A 1 93 ? 13.820 -12.605 10.775 1.00 66.75 93 ASN A N 1
ATOM 776 C CA . ASN A 1 93 ? 14.755 -12.969 9.723 1.00 66.75 93 ASN A CA 1
ATOM 777 C C . ASN A 1 93 ? 14.199 -13.977 8.679 1.00 66.75 93 ASN A C 1
ATOM 779 O O . ASN A 1 93 ? 14.897 -14.904 8.266 1.00 66.75 93 ASN A O 1
ATOM 783 N N . LEU A 1 94 ? 12.939 -13.814 8.257 1.00 66.25 94 LEU A N 1
ATOM 784 C CA . LEU A 1 94 ? 12.320 -14.616 7.197 1.00 66.25 94 LEU A CA 1
ATOM 785 C C . LEU A 1 94 ? 12.925 -14.281 5.831 1.00 66.25 94 LEU A C 1
ATOM 787 O O . LEU A 1 94 ? 13.124 -13.120 5.462 1.00 66.25 94 LEU A O 1
ATOM 791 N N . HIS A 1 95 ? 13.155 -15.327 5.040 1.00 64.06 95 HIS A N 1
ATOM 792 C CA . HIS A 1 95 ? 13.706 -15.231 3.696 1.00 64.06 95 HIS A CA 1
ATOM 793 C C . HIS A 1 95 ? 12.841 -16.010 2.709 1.00 64.06 95 HIS A C 1
ATOM 795 O O . HIS A 1 95 ? 12.303 -17.066 3.035 1.00 64.06 95 HIS A O 1
ATOM 801 N N . LEU A 1 96 ? 12.734 -15.493 1.484 1.00 68.50 96 LEU A N 1
ATOM 802 C CA . LEU A 1 96 ? 12.106 -16.214 0.385 1.00 68.50 96 LEU A CA 1
ATOM 803 C C . LEU A 1 96 ? 12.893 -17.497 0.089 1.00 68.50 96 LEU A C 1
ATOM 805 O O . LEU A 1 96 ? 14.079 -17.439 -0.237 1.00 68.50 96 LEU A O 1
ATOM 809 N N . THR A 1 97 ? 12.215 -18.638 0.140 1.00 64.44 97 THR A N 1
ATOM 810 C CA . THR A 1 97 ? 12.736 -19.933 -0.301 1.00 64.44 97 THR A CA 1
ATOM 811 C C . THR A 1 97 ? 12.075 -20.318 -1.622 1.00 64.44 97 THR A C 1
ATOM 813 O O . THR A 1 97 ? 10.856 -20.276 -1.766 1.00 64.44 97 THR A O 1
ATOM 816 N N . LEU A 1 98 ? 12.887 -20.671 -2.619 1.00 66.38 98 LEU A N 1
ATOM 817 C CA . LEU A 1 98 ? 12.429 -21.149 -3.925 1.00 66.38 98 LEU A CA 1
ATOM 818 C C . LEU A 1 98 ? 13.118 -22.484 -4.229 1.00 66.38 98 LEU A C 1
ATOM 820 O O . LEU A 1 98 ? 14.296 -22.635 -3.891 1.00 66.38 98 LEU A O 1
ATOM 824 N N . PRO A 1 99 ? 12.439 -23.443 -4.885 1.00 67.06 99 PRO A N 1
ATOM 825 C CA . PRO A 1 99 ? 13.110 -24.630 -5.391 1.00 67.06 99 PRO A CA 1
ATOM 826 C C . PRO A 1 99 ? 14.142 -24.208 -6.444 1.00 67.06 99 PRO A C 1
ATOM 828 O O . PRO A 1 99 ? 13.826 -23.494 -7.399 1.00 67.06 99 PRO A O 1
ATOM 831 N N . ILE A 1 100 ? 15.392 -24.633 -6.269 1.00 65.50 100 ILE A N 1
ATOM 832 C CA . ILE A 1 100 ? 16.460 -24.344 -7.228 1.00 65.50 100 ILE A CA 1
ATOM 833 C C . ILE A 1 100 ? 16.267 -25.273 -8.428 1.00 65.50 100 ILE A C 1
ATOM 835 O O . ILE A 1 100 ? 16.537 -26.467 -8.340 1.00 65.50 100 ILE A O 1
ATOM 839 N N . VAL A 1 101 ? 15.777 -24.729 -9.545 1.00 69.31 101 VAL A N 1
ATOM 840 C CA . VAL A 1 101 ? 15.618 -25.486 -10.802 1.00 69.31 101 VAL A CA 1
ATOM 841 C C . VAL A 1 101 ? 16.862 -25.333 -11.691 1.00 69.31 101 VAL A C 1
ATOM 843 O O . VAL A 1 101 ? 17.304 -26.304 -12.294 1.00 69.31 101 VAL A O 1
ATOM 846 N N . ASN A 1 102 ? 17.444 -24.126 -11.754 1.00 76.50 102 ASN A N 1
ATOM 847 C CA . ASN A 1 102 ? 18.792 -23.814 -12.263 1.00 76.50 102 ASN A CA 1
ATOM 848 C C . ASN A 1 102 ? 19.169 -22.345 -11.938 1.00 76.50 102 ASN A C 1
ATOM 850 O O . ASN A 1 102 ? 18.284 -21.502 -11.753 1.00 76.50 102 ASN A O 1
ATOM 854 N N . ASP A 1 103 ? 20.468 -22.023 -11.909 1.00 73.38 103 ASP A N 1
ATOM 855 C CA . ASP A 1 103 ? 20.988 -20.711 -11.468 1.00 73.38 103 ASP A CA 1
ATOM 856 C C . ASP A 1 103 ? 20.553 -19.531 -12.350 1.00 73.38 103 ASP A C 1
ATOM 858 O O . ASP A 1 103 ? 20.279 -18.431 -11.855 1.00 73.38 103 ASP A O 1
ATOM 862 N N . THR A 1 104 ? 20.455 -19.738 -13.666 1.00 75.75 104 THR A N 1
ATOM 863 C CA . THR A 1 104 ? 20.064 -18.686 -14.618 1.00 75.75 104 THR A CA 1
ATOM 864 C C . THR A 1 104 ? 18.594 -18.301 -14.455 1.00 75.75 104 THR A C 1
ATOM 866 O O . THR A 1 104 ? 18.255 -17.115 -14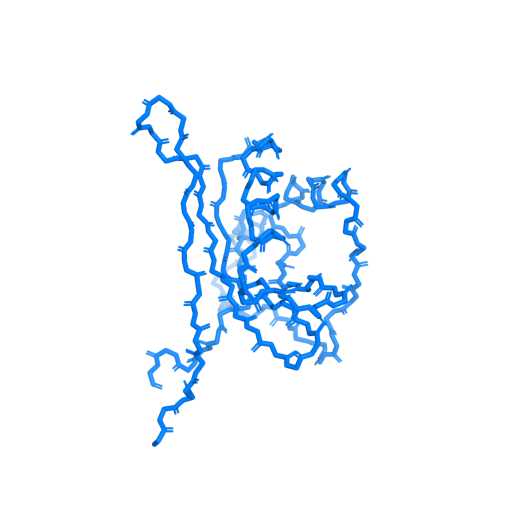.410 1.00 75.75 104 THR A O 1
ATOM 869 N N . THR A 1 105 ? 17.714 -19.293 -14.314 1.00 72.12 105 THR A N 1
ATOM 870 C CA . THR A 1 105 ? 16.275 -19.083 -14.104 1.00 72.12 105 THR A CA 1
ATOM 871 C C . THR A 1 105 ? 16.024 -18.479 -12.731 1.00 72.12 105 THR A C 1
ATOM 873 O O . THR A 1 105 ? 15.229 -17.547 -12.620 1.00 72.12 105 THR A O 1
ATOM 876 N N . LEU A 1 106 ? 16.750 -18.927 -11.702 1.00 73.31 106 LEU A N 1
ATOM 877 C CA . LEU A 1 106 ? 16.676 -18.357 -10.358 1.00 73.31 106 LEU A CA 1
ATOM 878 C C . LEU A 1 106 ? 17.053 -16.868 -10.363 1.00 73.31 106 LEU A C 1
ATOM 880 O O . LEU A 1 106 ? 16.284 -16.026 -9.898 1.00 73.31 106 LEU A O 1
ATOM 884 N N . SER A 1 107 ? 18.195 -16.531 -10.967 1.00 75.25 107 SER A N 1
ATOM 885 C CA . SER A 1 107 ? 18.702 -15.155 -11.037 1.00 75.25 107 SER A CA 1
ATOM 886 C C . SER A 1 107 ? 17.756 -14.209 -11.778 1.00 75.25 107 SER A C 1
ATOM 888 O O . SER A 1 107 ? 17.609 -13.049 -11.390 1.00 75.25 107 SER A O 1
ATOM 890 N N . ASN A 1 108 ? 17.100 -14.686 -12.837 1.00 74.75 108 ASN A N 1
ATOM 891 C CA . ASN A 1 108 ? 16.124 -13.890 -13.579 1.00 74.75 108 ASN A CA 1
ATOM 892 C C . ASN A 1 108 ? 14.790 -13.773 -12.833 1.00 74.75 108 ASN A C 1
ATOM 894 O O . ASN A 1 108 ? 14.223 -12.685 -12.774 1.00 74.75 108 ASN A O 1
ATOM 898 N N . THR A 1 109 ? 14.320 -14.848 -12.202 1.00 73.56 109 THR A N 1
ATOM 899 C CA . THR A 1 109 ? 13.043 -14.863 -11.471 1.00 73.56 109 THR A CA 1
ATOM 900 C C . THR A 1 109 ? 13.091 -13.954 -10.245 1.00 73.56 109 THR A C 1
ATOM 902 O O . THR A 1 109 ? 12.208 -13.116 -10.067 1.00 73.56 109 THR A O 1
ATOM 905 N N . ILE A 1 110 ? 14.162 -14.034 -9.443 1.00 74.12 110 ILE A N 1
ATOM 906 C CA . ILE A 1 110 ? 14.319 -13.229 -8.221 1.00 74.12 110 ILE A CA 1
ATOM 907 C C . ILE A 1 110 ? 14.243 -11.726 -8.523 1.00 74.12 110 ILE A C 1
ATOM 909 O O . ILE A 1 110 ? 13.667 -10.978 -7.737 1.00 74.12 110 ILE A O 1
ATOM 913 N N . LYS A 1 111 ? 14.773 -11.261 -9.665 1.00 71.50 111 LYS A N 1
ATOM 914 C CA . LYS A 1 111 ? 14.768 -9.832 -10.044 1.00 71.50 111 LYS A CA 1
ATOM 915 C C . LYS A 1 111 ? 13.366 -9.235 -10.175 1.00 71.50 111 LYS A C 1
ATOM 917 O O . LYS A 1 111 ? 13.204 -8.031 -9.976 1.00 71.50 111 LYS A O 1
ATOM 922 N N . HIS A 1 112 ? 12.380 -10.058 -10.512 1.00 70.19 112 HIS A N 1
ATOM 923 C CA . HIS A 1 112 ? 11.010 -9.629 -10.788 1.00 70.19 112 HIS A CA 1
ATOM 924 C C . HIS A 1 112 ? 10.011 -10.100 -9.733 1.00 70.19 112 HIS A C 1
ATOM 926 O O . HIS A 1 112 ? 8.829 -9.777 -9.831 1.00 70.19 112 HIS A O 1
ATOM 932 N N . PHE A 1 113 ? 10.475 -10.842 -8.730 1.00 70.12 113 PHE A N 1
ATOM 933 C CA . PHE A 1 113 ? 9.610 -11.427 -7.726 1.00 70.12 113 PHE A CA 1
ATOM 934 C C . PHE A 1 113 ? 9.131 -10.355 -6.743 1.00 70.12 113 PHE A C 1
ATOM 936 O O . PHE A 1 113 ? 9.940 -9.674 -6.112 1.00 70.12 113 PHE A O 1
ATOM 943 N N . TYR A 1 114 ? 7.812 -10.208 -6.646 1.00 62.75 114 TYR A N 1
ATOM 944 C CA . TYR A 1 114 ? 7.137 -9.338 -5.695 1.00 62.75 114 TYR A CA 1
ATOM 945 C C . TYR A 1 114 ? 6.280 -10.205 -4.785 1.00 62.75 114 TYR A C 1
ATOM 947 O O . TYR A 1 114 ? 5.438 -10.955 -5.277 1.00 62.75 114 TYR A O 1
ATOM 955 N N . TYR A 1 115 ? 6.496 -10.110 -3.480 1.00 68.50 115 TYR A N 1
ATOM 956 C CA . TYR A 1 115 ? 5.641 -10.756 -2.500 1.00 68.50 115 TYR A CA 1
ATOM 957 C C . TYR A 1 115 ? 5.415 -9.833 -1.309 1.00 68.50 115 TYR A C 1
ATOM 959 O O . TYR A 1 115 ? 6.275 -9.047 -0.900 1.00 68.50 115 TYR A O 1
ATOM 967 N N . THR A 1 116 ? 4.225 -9.950 -0.757 1.00 62.75 116 THR A N 1
ATOM 968 C CA . THR A 1 116 ? 3.828 -9.385 0.524 1.00 62.75 116 THR A CA 1
ATOM 969 C C . THR A 1 116 ? 3.864 -10.497 1.565 1.00 62.75 116 THR A C 1
ATOM 971 O O . THR A 1 116 ? 3.914 -11.682 1.220 1.00 62.75 116 THR A O 1
ATOM 974 N N . LYS A 1 117 ? 3.863 -10.152 2.855 1.00 66.56 117 LYS A N 1
ATOM 975 C CA . LYS A 1 117 ? 3.564 -11.144 3.895 1.00 66.56 117 LYS A CA 1
ATOM 976 C C . LYS A 1 117 ? 2.115 -11.597 3.721 1.00 66.56 117 LYS A C 1
ATOM 978 O O . LYS A 1 117 ? 1.203 -11.006 4.292 1.00 66.56 117 LYS A O 1
ATOM 983 N N . GLY A 1 118 ? 1.933 -12.650 2.934 1.00 54.66 118 GLY A N 1
ATOM 984 C CA . GLY A 1 118 ? 0.737 -13.464 2.991 1.00 54.66 118 GLY A CA 1
ATOM 985 C C . GLY A 1 118 ? 0.722 -14.155 4.346 1.00 54.66 118 GLY A C 1
ATOM 986 O O . GLY A 1 118 ? 1.692 -14.816 4.718 1.00 54.66 118 GLY A O 1
ATOM 987 N N . ASP A 1 119 ? -0.359 -13.975 5.095 1.00 51.25 119 ASP A N 1
ATOM 988 C CA . ASP A 1 119 ? -0.714 -14.920 6.146 1.00 51.25 119 ASP A CA 1
ATOM 989 C C . ASP A 1 119 ? -0.930 -16.247 5.407 1.00 51.25 119 ASP A C 1
ATOM 991 O O . ASP A 1 119 ? -1.921 -16.416 4.695 1.00 51.25 119 ASP A O 1
ATOM 995 N N . SER A 1 120 ? 0.055 -17.147 5.449 1.00 42.66 120 SER A N 1
ATOM 996 C CA . SER A 1 120 ? -0.011 -18.457 4.787 1.00 42.66 120 SER A CA 1
ATOM 997 C C . SER A 1 120 ? -1.118 -19.354 5.357 1.00 42.66 120 SER A C 1
ATOM 999 O O . SER A 1 120 ? -1.302 -20.470 4.884 1.00 42.66 120 SER A O 1
ATOM 1001 N N . ASP A 1 121 ? -1.903 -18.830 6.296 1.00 42.53 121 ASP A N 1
ATOM 1002 C CA . ASP A 1 121 ? -3.077 -19.431 6.915 1.00 42.53 121 ASP A CA 1
ATOM 1003 C C . ASP A 1 121 ? -4.374 -19.075 6.155 1.00 42.53 121 ASP A C 1
ATOM 1005 O O . ASP A 1 121 ? -5.475 -19.108 6.708 1.00 42.53 121 ASP A O 1
ATOM 1009 N N . LEU A 1 122 ? -4.283 -18.763 4.854 1.00 34.03 122 LEU A N 1
ATOM 1010 C CA . LEU A 1 122 ? -5.452 -18.768 3.963 1.00 34.03 122 LEU A CA 1
ATOM 1011 C C . LEU A 1 122 ? -6.044 -20.181 3.738 1.00 34.03 122 LEU A C 1
ATOM 1013 O O . LEU A 1 122 ? -6.988 -20.309 2.955 1.00 34.03 122 LEU A O 1
ATOM 1017 N N . PHE A 1 123 ? -5.567 -21.205 4.463 1.00 37.06 123 PHE A N 1
ATOM 1018 C CA . PHE A 1 123 ? -6.210 -22.515 4.618 1.00 37.06 123 PHE A CA 1
ATOM 1019 C C . PHE A 1 123 ? -6.162 -23.013 6.067 1.00 37.06 123 PHE A C 1
ATOM 1021 O O . PHE A 1 123 ? -5.047 -23.112 6.621 1.00 37.06 123 PHE A O 1
#

Radius of gyration: 15.77 Å; chains: 1; bounding box: 34×34×34 Å

pLDDT: mean 83.73, std 15.14, range [34.03, 97.06]

Secondary structure (DSSP, 8-state):
------EEEEEEEETTEEEEEEEEEEETTEEEEEEEEE-TT-HHHHHHHHHHHHHSGGGTT--EEEE-B-S-SHHHHHHHHHTTPPP---TT--------S-HHHHHHHHHH---B---TT--

Sequence (123 aa):
KRPDRKYISLSVLKRSEIRGWSVFYREGDKLVWGDALFQRGDTDSVVEILRYISSHPHTKGVRCIEGWFSERPQWWNGILTKIGFRIEKEPNNLHLTLPIVNDTTLSNTIKHFYYTKGDSDLF